Protein AF-A0A3A6PVW4-F1 (afdb_monomer_lite)

Foldseek 3Di:
DAQEDEAEDQPDPVCVVVVVVQVVVCVVVVHDYHYDYDDDDPPPPVVVVPDDPPD

pLDDT: mean 85.35, std 16.76, range [48.28, 98.31]

Sequence (55 aa):
MHDRILLPTDGSRGNSRAVEQAIGLAAQSDARLHVLFVVEDIPYAPEMMDGQVEA

Radius of gyration: 18.96 Å; chains: 1; bounding box: 46×24×44 Å

Secondary structure (DSSP, 8-state):
--SEEEEEE---GGGHHHHHHHHHHHHHHTPEEEEEE--------GGGSSS----

Structur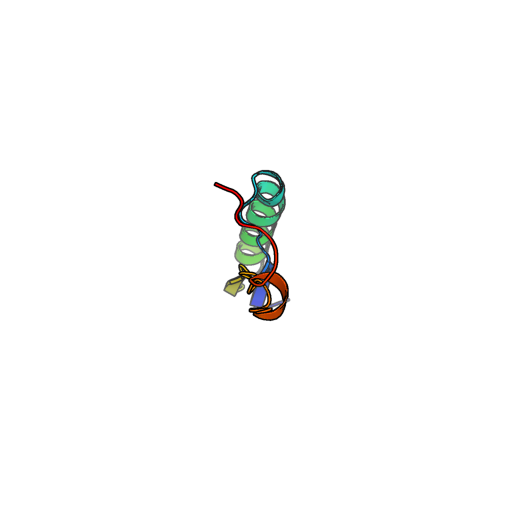e (mmCIF, N/CA/C/O backbone):
data_AF-A0A3A6PVW4-F1
#
_entry.id   AF-A0A3A6PVW4-F1
#
loop_
_atom_site.group_PDB
_atom_site.id
_atom_site.type_symbol
_atom_site.label_atom_id
_atom_site.label_alt_id
_atom_site.label_comp_id
_atom_site.label_asym_id
_atom_site.label_entity_id
_atom_site.label_seq_id
_atom_site.pdbx_PDB_ins_code
_atom_site.Cartn_x
_atom_site.Cartn_y
_atom_site.Cartn_z
_atom_site.occupancy
_atom_site.B_iso_or_equiv
_atom_site.auth_seq_id
_atom_site.auth_comp_id
_atom_site.auth_asym_id
_atom_site.auth_atom_id
_atom_site.pdbx_PDB_model_num
ATOM 1 N N . MET A 1 1 ? -16.343 11.384 2.253 1.00 66.56 1 MET A N 1
ATOM 2 C CA . MET A 1 1 ? -15.305 10.451 2.740 1.00 66.56 1 MET A CA 1
ATOM 3 C C . MET A 1 1 ? -15.072 9.428 1.634 1.00 66.56 1 MET A C 1
ATOM 5 O O . MET A 1 1 ? -16.000 9.210 0.865 1.00 66.56 1 MET A O 1
ATOM 9 N N . HIS A 1 2 ? -13.853 8.916 1.457 1.00 79.75 2 HIS A N 1
ATOM 10 C CA . HIS A 1 2 ? -13.559 7.932 0.410 1.00 79.75 2 HIS A CA 1
ATOM 11 C C . HIS A 1 2 ? -13.695 6.526 0.982 1.00 79.75 2 HIS A C 1
ATOM 13 O O . HIS A 1 2 ? -13.015 6.224 1.949 1.00 79.75 2 HIS A O 1
ATOM 19 N N . ASP A 1 3 ? -14.487 5.661 0.353 1.00 92.38 3 ASP A N 1
ATOM 20 C CA . ASP A 1 3 ? -14.640 4.267 0.807 1.00 92.38 3 ASP A CA 1
ATOM 21 C C . ASP A 1 3 ? -13.506 3.359 0.294 1.00 92.38 3 ASP A C 1
ATOM 23 O O . ASP A 1 3 ? -13.368 2.200 0.693 1.00 92.38 3 ASP A O 1
ATOM 27 N N . ARG A 1 4 ? -12.712 3.862 -0.662 1.00 97.44 4 ARG A N 1
ATOM 28 C CA . ARG A 1 4 ? -11.642 3.131 -1.350 1.00 97.44 4 ARG A CA 1
ATOM 29 C C . ARG A 1 4 ? -10.450 4.045 -1.598 1.00 97.44 4 ARG A C 1
ATOM 31 O O . ARG A 1 4 ? -10.611 5.134 -2.146 1.00 97.44 4 ARG A O 1
ATOM 38 N N . ILE A 1 5 ? -9.264 3.568 -1.246 1.00 97.31 5 ILE A N 1
ATOM 39 C CA . ILE A 1 5 ? -7.986 4.262 -1.431 1.00 97.31 5 ILE A CA 1
ATOM 40 C C . ILE A 1 5 ? -7.082 3.364 -2.275 1.00 97.31 5 ILE A C 1
ATOM 42 O O . ILE A 1 5 ? -6.999 2.166 -2.015 1.00 97.31 5 ILE A O 1
ATOM 46 N N . LEU A 1 6 ? -6.408 3.928 -3.278 1.00 97.75 6 LEU A N 1
ATOM 47 C CA . LEU A 1 6 ? -5.401 3.232 -4.080 1.00 97.75 6 LEU A CA 1
ATOM 48 C C . LEU A 1 6 ? -4.009 3.744 -3.702 1.00 97.75 6 LEU A C 1
ATOM 50 O O . LEU A 1 6 ? -3.744 4.941 -3.796 1.00 97.75 6 LEU A O 1
ATOM 54 N N . LEU A 1 7 ? -3.126 2.830 -3.311 1.00 97.69 7 LEU A N 1
ATOM 55 C CA . LEU A 1 7 ? -1.709 3.069 -3.079 1.00 97.69 7 LEU A CA 1
ATOM 56 C C . LEU A 1 7 ? -0.899 2.429 -4.215 1.00 97.69 7 LEU A C 1
ATOM 58 O O . LEU A 1 7 ? -0.737 1.205 -4.220 1.00 97.69 7 LEU A O 1
ATOM 62 N N . PRO A 1 8 ? -0.368 3.217 -5.162 1.00 97.06 8 PRO A N 1
ATOM 63 C CA . PRO A 1 8 ? 0.679 2.730 -6.042 1.00 97.06 8 PRO A CA 1
ATOM 64 C C . PRO A 1 8 ? 1.969 2.503 -5.241 1.00 97.06 8 PRO A C 1
ATOM 66 O O . PRO A 1 8 ? 2.304 3.265 -4.331 1.00 97.06 8 PRO A O 1
ATOM 69 N N . THR A 1 9 ? 2.698 1.444 -5.572 1.00 96.31 9 THR A N 1
ATOM 70 C CA . THR A 1 9 ? 4.011 1.155 -5.000 1.00 96.31 9 THR A CA 1
ATOM 71 C C . THR A 1 9 ? 4.959 0.645 -6.069 1.00 96.31 9 THR A C 1
ATOM 73 O O . THR A 1 9 ? 4.568 -0.134 -6.931 1.00 96.31 9 THR A O 1
ATOM 76 N N . ASP A 1 10 ? 6.208 1.082 -5.980 1.00 93.75 10 ASP A N 1
ATOM 77 C CA . ASP A 1 10 ? 7.362 0.570 -6.723 1.00 93.75 10 ASP A CA 1
ATOM 78 C C . ASP A 1 10 ? 8.232 -0.354 -5.843 1.00 93.75 10 ASP A C 1
ATOM 80 O O . ASP A 1 10 ? 9.318 -0.772 -6.237 1.00 93.75 10 ASP A O 1
ATOM 84 N N . GLY A 1 11 ? 7.779 -0.661 -4.619 1.00 92.81 11 GLY A N 1
ATOM 85 C CA . GLY A 1 11 ? 8.499 -1.494 -3.651 1.00 92.81 11 GLY A CA 1
ATOM 86 C C . GLY A 1 11 ? 9.765 -0.854 -3.070 1.00 92.81 11 GLY A C 1
ATOM 87 O O . GLY A 1 11 ? 10.453 -1.490 -2.267 1.00 92.81 11 GLY A O 1
ATOM 88 N N . SER A 1 12 ? 10.087 0.388 -3.438 1.00 95.44 12 SER A N 1
ATOM 89 C CA . SER A 1 12 ? 11.315 1.045 -3.007 1.00 95.44 12 SER A CA 1
ATOM 90 C C . SER A 1 12 ? 11.229 1.517 -1.553 1.00 95.44 12 SER A C 1
ATOM 92 O O . SER A 1 12 ? 10.161 1.802 -1.007 1.00 95.44 12 SER A O 1
ATOM 94 N N . ARG A 1 13 ? 12.392 1.688 -0.912 1.00 96.06 13 ARG A N 1
ATOM 95 C CA . ARG A 1 13 ? 12.478 2.301 0.427 1.00 96.06 13 ARG A CA 1
ATOM 96 C C . ARG A 1 13 ? 11.957 3.743 0.433 1.00 96.06 13 ARG A C 1
ATOM 98 O O . ARG A 1 13 ? 11.447 4.206 1.449 1.00 96.06 13 ARG A O 1
ATOM 105 N N . GLY A 1 14 ? 12.067 4.447 -0.696 1.00 95.50 14 GLY A N 1
ATOM 106 C CA . GLY A 1 14 ? 11.516 5.794 -0.852 1.00 95.50 14 GLY A CA 1
ATOM 107 C C . GLY A 1 14 ? 9.996 5.828 -0.675 1.00 95.50 14 GLY A C 1
ATOM 108 O O . GLY A 1 14 ? 9.460 6.825 -0.190 1.00 95.50 14 GLY A O 1
ATOM 109 N N . ASN A 1 15 ? 9.312 4.720 -0.972 1.00 95.81 15 ASN A N 1
ATOM 110 C CA . ASN A 1 15 ? 7.860 4.627 -0.895 1.00 95.81 15 ASN A CA 1
ATOM 111 C C . ASN A 1 15 ? 7.305 4.361 0.521 1.00 95.81 15 ASN A C 1
ATOM 113 O O . ASN A 1 15 ? 6.097 4.467 0.737 1.00 95.81 15 ASN A O 1
ATOM 117 N N . SER A 1 16 ? 8.147 4.070 1.524 1.00 95.88 16 SER A N 1
ATOM 118 C CA . SER A 1 16 ? 7.693 3.727 2.888 1.00 95.88 16 SER A CA 1
ATOM 119 C C . SER A 1 16 ? 6.768 4.779 3.514 1.00 95.88 16 SER A C 1
ATOM 121 O O . SER A 1 16 ? 5.758 4.432 4.120 1.00 95.88 16 SER A O 1
ATOM 123 N N . ARG A 1 17 ? 7.049 6.073 3.309 1.00 97.50 17 ARG A N 1
ATOM 124 C CA . ARG A 1 17 ? 6.211 7.155 3.858 1.00 97.50 17 ARG A CA 1
ATOM 125 C C . ARG A 1 17 ? 4.811 7.194 3.241 1.00 97.50 17 ARG A C 1
ATOM 127 O O . ARG A 1 17 ? 3.851 7.523 3.933 1.00 97.50 17 ARG A O 1
ATOM 134 N N . ALA A 1 18 ? 4.689 6.871 1.952 1.00 96.88 18 ALA A N 1
ATOM 135 C CA . ALA A 1 18 ? 3.394 6.811 1.279 1.00 96.88 18 ALA A CA 1
ATOM 136 C C . ALA A 1 18 ? 2.567 5.622 1.788 1.00 96.88 18 ALA A C 1
ATOM 138 O O . ALA A 1 18 ? 1.365 5.766 2.010 1.00 96.88 18 ALA A O 1
ATOM 139 N N . VAL A 1 19 ? 3.220 4.484 2.054 1.00 97.62 19 VAL A N 1
ATOM 140 C CA . VAL A 1 19 ? 2.593 3.308 2.676 1.00 97.62 19 VAL A CA 1
ATOM 141 C C . VAL A 1 19 ? 2.017 3.660 4.051 1.00 97.62 19 VAL A C 1
ATOM 143 O O . VAL A 1 19 ? 0.836 3.421 4.299 1.00 97.62 19 VAL A O 1
ATOM 146 N N . GLU A 1 20 ? 2.817 4.278 4.924 1.00 97.94 20 GLU A N 1
ATOM 147 C CA . GLU A 1 20 ? 2.382 4.682 6.270 1.00 97.94 20 GLU A CA 1
ATOM 148 C C . GLU A 1 20 ? 1.184 5.643 6.227 1.00 97.94 20 GLU A C 1
ATOM 150 O O . GLU A 1 20 ? 0.200 5.457 6.947 1.00 97.94 20 GLU A O 1
ATOM 155 N N . GLN A 1 21 ? 1.231 6.643 5.343 1.00 97.56 21 GLN A N 1
ATOM 156 C CA . GLN A 1 21 ? 0.128 7.585 5.151 1.00 97.56 21 GLN A CA 1
ATOM 157 C C . GLN A 1 21 ? -1.143 6.906 4.640 1.00 97.56 21 GLN A C 1
ATOM 159 O O . GLN A 1 21 ? -2.224 7.175 5.162 1.00 97.56 21 GLN A O 1
ATOM 164 N N . ALA A 1 22 ? -1.033 6.017 3.652 1.00 97.44 22 ALA A N 1
ATOM 165 C CA . ALA A 1 22 ? -2.190 5.335 3.084 1.00 97.44 22 ALA A CA 1
ATOM 166 C C . ALA A 1 22 ? -2.885 4.429 4.112 1.00 97.44 22 ALA A C 1
ATOM 168 O O . ALA A 1 22 ? -4.115 4.414 4.175 1.00 97.44 22 ALA A O 1
ATOM 169 N N . ILE A 1 23 ? -2.113 3.739 4.959 1.00 97.88 23 ILE A N 1
ATOM 170 C CA . ILE A 1 23 ? -2.643 2.945 6.079 1.00 97.88 23 ILE A CA 1
ATOM 171 C C . ILE A 1 23 ? -3.372 3.850 7.076 1.00 97.88 23 ILE A C 1
ATOM 173 O O . ILE A 1 23 ? -4.515 3.571 7.441 1.00 97.88 23 ILE A O 1
ATOM 177 N N . GLY A 1 24 ? -2.739 4.951 7.492 1.00 97.81 24 GLY A N 1
ATOM 178 C CA . GLY A 1 24 ? -3.339 5.893 8.436 1.00 97.81 24 GLY A CA 1
ATOM 179 C C . GLY A 1 24 ? -4.625 6.524 7.902 1.00 97.81 24 GLY A C 1
ATOM 180 O O . GLY A 1 24 ? -5.592 6.685 8.645 1.00 97.81 24 GLY A O 1
ATOM 181 N N . LEU A 1 25 ? -4.666 6.862 6.613 1.00 96.56 25 LEU A N 1
ATOM 182 C CA . LEU A 1 25 ? -5.853 7.427 5.980 1.00 96.56 25 LEU A CA 1
ATOM 183 C C . LEU A 1 25 ? -6.984 6.397 5.898 1.00 96.56 25 LEU A C 1
ATOM 185 O O .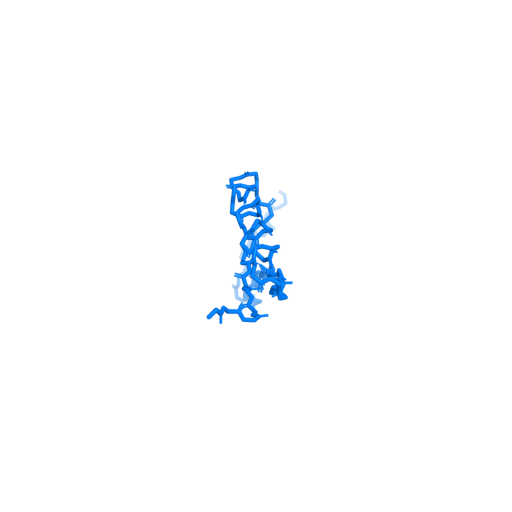 LEU A 1 25 ? -8.118 6.720 6.247 1.00 96.56 25 LEU A O 1
ATOM 189 N N . ALA A 1 26 ? -6.674 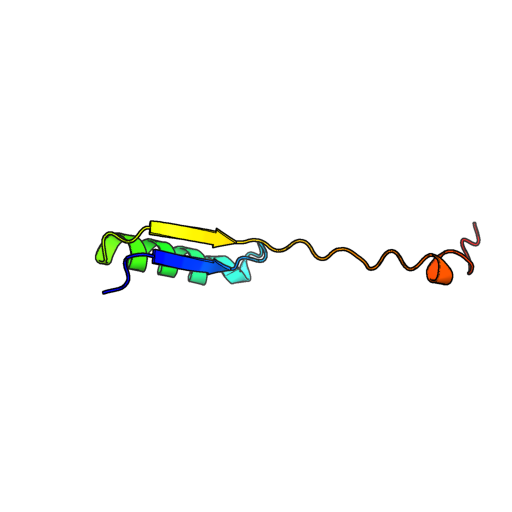5.161 5.499 1.00 97.94 26 ALA A N 1
ATOM 190 C CA . ALA A 1 26 ? -7.648 4.077 5.427 1.00 97.94 26 ALA A CA 1
ATOM 191 C C . ALA A 1 26 ? -8.268 3.769 6.795 1.00 97.94 26 ALA A C 1
ATOM 193 O O . ALA A 1 26 ? -9.488 3.694 6.907 1.00 97.94 26 ALA A O 1
ATOM 194 N N . ALA A 1 27 ? -7.449 3.700 7.849 1.00 97.25 27 ALA A N 1
ATOM 195 C CA . ALA A 1 27 ? -7.923 3.456 9.210 1.00 97.25 27 ALA A CA 1
ATOM 196 C C . ALA A 1 27 ? -8.839 4.577 9.734 1.00 97.25 27 ALA A C 1
ATOM 198 O O . ALA A 1 27 ? -9.857 4.301 10.359 1.00 97.25 27 ALA A O 1
ATOM 199 N N . GLN A 1 28 ? -8.509 5.844 9.459 1.00 96.81 28 GLN A N 1
ATOM 200 C CA . GLN A 1 28 ? -9.321 6.992 9.890 1.00 96.81 28 GLN A CA 1
ATOM 201 C C . GLN A 1 28 ? -10.667 7.099 9.163 1.00 96.81 28 GLN A C 1
ATOM 203 O O . GLN A 1 28 ? -11.582 7.749 9.664 1.00 96.81 28 GLN A O 1
ATOM 208 N N . SER A 1 29 ? -10.769 6.516 7.968 1.00 94.44 29 SER A N 1
ATOM 209 C CA . SER A 1 29 ? -11.943 6.629 7.098 1.00 94.44 29 SER A CA 1
ATOM 210 C C . SER A 1 29 ? -12.731 5.330 6.942 1.00 94.44 29 SER A C 1
ATOM 212 O O . SER A 1 29 ? -13.680 5.310 6.168 1.00 94.44 29 SER A O 1
ATOM 214 N N . ASP A 1 30 ? -12.345 4.268 7.658 1.00 96.50 30 ASP A N 1
ATOM 215 C CA . ASP A 1 30 ? -12.876 2.908 7.477 1.00 96.50 30 ASP A CA 1
ATOM 216 C C . ASP A 1 30 ? -12.882 2.468 5.997 1.00 96.50 30 ASP A C 1
ATOM 218 O O . ASP A 1 30 ? -13.793 1.812 5.493 1.00 96.50 30 ASP A O 1
ATOM 222 N N . ALA A 1 31 ? -11.853 2.892 5.259 1.00 97.94 31 ALA A N 1
ATOM 223 C CA . ALA A 1 31 ? -11.771 2.710 3.820 1.00 97.94 31 ALA A CA 1
ATOM 224 C C . ALA A 1 31 ? -10.984 1.453 3.456 1.00 97.94 31 ALA A C 1
ATOM 226 O O . ALA A 1 31 ? -9.969 1.108 4.069 1.00 97.94 31 ALA A O 1
ATOM 227 N N . ARG A 1 32 ? -11.380 0.806 2.358 1.00 98.19 32 ARG A N 1
ATOM 228 C CA . ARG A 1 32 ? -10.601 -0.292 1.785 1.00 98.19 32 ARG A CA 1
ATOM 229 C C . ARG A 1 32 ? -9.350 0.252 1.096 1.00 98.19 32 ARG A C 1
ATOM 231 O O . ARG A 1 32 ? -9.449 1.028 0.145 1.00 98.19 32 ARG A O 1
ATOM 238 N N . LEU A 1 33 ? -8.179 -0.218 1.520 1.00 98.12 33 LEU A N 1
ATOM 239 C CA . LEU A 1 33 ? -6.910 0.088 0.864 1.00 98.12 33 LEU A CA 1
ATOM 240 C C . LEU A 1 33 ? -6.590 -0.949 -0.222 1.00 98.12 33 LEU A C 1
ATOM 242 O O . LEU A 1 33 ? -6.545 -2.152 0.036 1.00 98.12 33 LEU A O 1
ATOM 246 N N . HIS A 1 34 ? -6.345 -0.475 -1.438 1.00 98.31 34 HIS A N 1
ATOM 247 C CA . HIS A 1 34 ? -5.881 -1.258 -2.576 1.00 98.31 34 HIS A CA 1
ATOM 248 C C . HIS A 1 34 ? -4.421 -0.915 -2.850 1.00 98.31 34 HIS A C 1
ATOM 250 O O . HIS A 1 34 ? -4.106 0.243 -3.100 1.00 98.31 34 HIS A O 1
ATOM 256 N N . VAL A 1 35 ? -3.535 -1.907 -2.830 1.00 97.62 35 VAL A N 1
ATOM 257 C CA . VAL A 1 35 ? -2.119 -1.713 -3.165 1.00 97.62 35 VAL A CA 1
ATOM 258 C C . VAL A 1 35 ? -1.882 -2.198 -4.590 1.00 97.62 35 VAL A C 1
ATOM 260 O O . VAL A 1 35 ? -2.296 -3.305 -4.933 1.00 97.62 35 VAL A O 1
ATOM 263 N N . LEU A 1 36 ? -1.239 -1.370 -5.412 1.00 97.25 36 LEU A N 1
ATOM 264 C CA . LEU A 1 36 ? -0.948 -1.665 -6.812 1.00 97.25 36 LEU A CA 1
ATOM 265 C C . LEU A 1 36 ? 0.550 -1.540 -7.074 1.00 97.25 36 LEU A C 1
ATOM 267 O O . LEU A 1 36 ? 1.123 -0.469 -6.905 1.00 97.25 36 LEU A O 1
ATOM 271 N N . PHE A 1 37 ? 1.156 -2.629 -7.530 1.00 95.25 37 PHE A N 1
ATOM 272 C CA . PHE A 1 37 ? 2.492 -2.640 -8.110 1.00 95.25 37 PHE A CA 1
ATOM 273 C C . PHE A 1 37 ? 2.352 -2.944 -9.600 1.00 95.25 37 PHE A C 1
ATOM 275 O O . PHE A 1 37 ? 1.627 -3.871 -9.968 1.00 95.25 37 PHE A O 1
ATOM 282 N N . VAL A 1 38 ? 3.015 -2.160 -10.446 1.00 93.88 38 VAL A N 1
ATOM 283 C CA . VAL A 1 38 ? 3.008 -2.358 -11.898 1.00 93.88 38 VAL A CA 1
ATOM 284 C C . VAL A 1 38 ? 4.348 -2.956 -12.293 1.00 93.88 38 VAL A C 1
ATOM 286 O O . VAL A 1 38 ? 5.392 -2.376 -12.017 1.00 93.88 38 VAL A O 1
ATOM 289 N N . VAL A 1 39 ? 4.307 -4.123 -12.928 1.00 90.62 39 VAL A N 1
ATOM 290 C CA . VAL A 1 39 ? 5.470 -4.688 -13.613 1.00 90.62 39 VAL A CA 1
ATOM 291 C C . VAL A 1 39 ? 5.473 -4.096 -15.016 1.00 90.62 39 VAL A C 1
ATOM 293 O O . VAL A 1 39 ? 4.475 -4.217 -15.727 1.00 90.62 39 VAL A O 1
ATOM 296 N N . GLU A 1 40 ? 6.561 -3.437 -15.403 1.00 82.62 40 GLU A N 1
ATOM 297 C CA . GLU A 1 40 ? 6.765 -3.072 -16.802 1.00 82.62 40 GLU A CA 1
ATOM 298 C C . GLU A 1 40 ? 7.073 -4.348 -17.589 1.00 82.62 40 GLU A C 1
ATOM 300 O O . GLU A 1 40 ? 8.047 -5.043 -17.293 1.00 82.62 40 GLU A O 1
ATOM 305 N N . ASP A 1 41 ? 6.249 -4.666 -18.589 1.00 74.44 41 ASP A N 1
ATOM 306 C CA . ASP A 1 41 ? 6.691 -5.571 -19.643 1.00 74.44 41 ASP A CA 1
ATOM 307 C C . ASP A 1 41 ? 7.780 -4.827 -20.412 1.00 74.44 41 ASP A C 1
ATOM 309 O O . ASP A 1 41 ? 7.520 -3.799 -21.045 1.00 74.44 41 ASP A O 1
ATOM 313 N N . ILE A 1 42 ? 9.013 -5.336 -20.348 1.00 69.81 4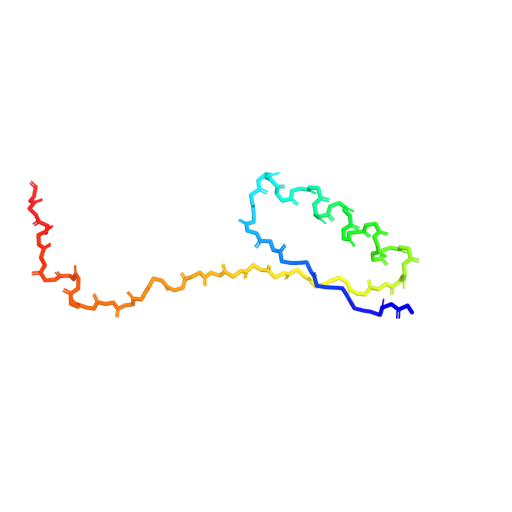2 ILE A N 1
ATOM 314 C CA . ILE A 1 42 ? 10.037 -4.952 -21.317 1.00 69.81 42 ILE A CA 1
ATOM 315 C C . ILE A 1 42 ? 9.396 -5.253 -22.673 1.00 69.81 42 ILE A C 1
ATOM 317 O O . ILE A 1 42 ? 8.987 -6.403 -22.871 1.00 69.81 42 ILE A O 1
ATOM 321 N N . PRO A 1 43 ? 9.236 -4.272 -23.583 1.00 63.03 43 PRO A N 1
ATOM 322 C CA . PRO A 1 43 ? 8.648 -4.562 -24.875 1.00 63.03 43 PRO A CA 1
ATOM 323 C C . PRO A 1 43 ? 9.442 -5.719 -25.465 1.00 63.03 43 PRO A C 1
ATOM 325 O O . PRO A 1 43 ? 10.665 -5.633 -25.593 1.00 63.03 43 PRO A O 1
ATOM 328 N N . TYR A 1 44 ? 8.751 -6.823 -25.755 1.00 57.78 44 TYR A N 1
ATOM 329 C CA . TYR A 1 44 ? 9.316 -7.910 -26.532 1.00 57.78 44 TYR A CA 1
ATOM 330 C C . TYR A 1 44 ? 9.592 -7.311 -27.911 1.00 57.78 44 TYR A C 1
ATOM 332 O O . TYR A 1 44 ? 8.720 -7.265 -28.775 1.00 57.78 44 TYR A O 1
ATOM 340 N N . ALA A 1 45 ? 10.775 -6.722 -28.052 1.00 61.84 45 ALA A N 1
ATOM 341 C CA . ALA A 1 45 ? 11.294 -6.132 -29.264 1.00 61.84 45 ALA A CA 1
ATOM 342 C C . ALA A 1 45 ? 12.249 -7.175 -29.846 1.00 61.84 45 ALA A C 1
ATOM 344 O O . ALA A 1 45 ? 13.446 -7.123 -29.558 1.00 61.84 45 ALA A O 1
ATOM 345 N N . PRO A 1 46 ? 11.750 -8.158 -30.621 1.00 57.41 46 PRO A N 1
ATOM 346 C CA . PRO A 1 46 ? 12.613 -9.154 -31.253 1.00 57.41 46 PRO A CA 1
ATOM 347 C C . PRO A 1 46 ? 13.692 -8.494 -32.129 1.00 57.41 46 PRO A C 1
ATOM 349 O O . PRO A 1 46 ? 14.778 -9.038 -32.274 1.00 57.41 46 PRO A O 1
ATOM 352 N N . GLU A 1 47 ? 13.446 -7.274 -32.616 1.00 60.50 47 GLU A N 1
ATOM 353 C CA . GLU A 1 47 ? 14.401 -6.446 -33.366 1.00 60.50 47 GLU A CA 1
ATOM 354 C C . GLU A 1 47 ? 15.648 -6.034 -32.553 1.00 60.50 47 GLU A C 1
ATOM 356 O O . GLU A 1 47 ? 16.683 -5.731 -33.138 1.00 60.50 47 GLU A O 1
ATOM 361 N N . MET A 1 48 ? 15.588 -6.057 -31.214 1.00 57.25 48 MET A N 1
ATOM 362 C CA . MET A 1 48 ? 16.727 -5.765 -30.326 1.00 57.25 48 MET A CA 1
ATOM 363 C C . MET A 1 48 ? 17.542 -7.021 -29.962 1.00 57.25 48 MET A C 1
ATOM 365 O O . MET A 1 48 ? 18.568 -6.905 -29.296 1.00 57.25 48 MET A O 1
ATOM 369 N N . MET A 1 49 ? 17.105 -8.219 -30.378 1.00 57.88 49 MET A N 1
ATOM 370 C CA . MET A 1 49 ? 17.828 -9.485 -30.167 1.00 57.88 49 MET A CA 1
ATOM 371 C C . MET A 1 49 ? 18.727 -9.878 -31.354 1.00 57.88 49 MET A C 1
ATOM 373 O O . MET A 1 49 ? 19.491 -10.832 -31.230 1.00 57.88 49 MET A O 1
ATOM 377 N N . ASP A 1 50 ? 18.709 -9.116 -32.454 1.00 61.41 50 ASP A N 1
ATOM 378 C CA . ASP A 1 50 ? 19.505 -9.374 -33.668 1.00 61.41 50 ASP A CA 1
ATOM 379 C C . ASP A 1 50 ? 20.847 -8.606 -33.724 1.00 61.41 50 ASP A C 1
ATOM 381 O O . ASP A 1 50 ? 21.462 -8.474 -34.783 1.00 61.41 50 ASP A O 1
ATOM 385 N N . GLY A 1 51 ? 21.359 -8.110 -32.591 1.00 61.19 51 GLY A N 1
ATOM 386 C CA . GLY A 1 51 ? 22.584 -7.305 -32.576 1.00 61.19 51 GLY A CA 1
ATOM 387 C C . GLY A 1 51 ? 23.434 -7.450 -31.319 1.00 61.19 51 GLY A C 1
ATOM 38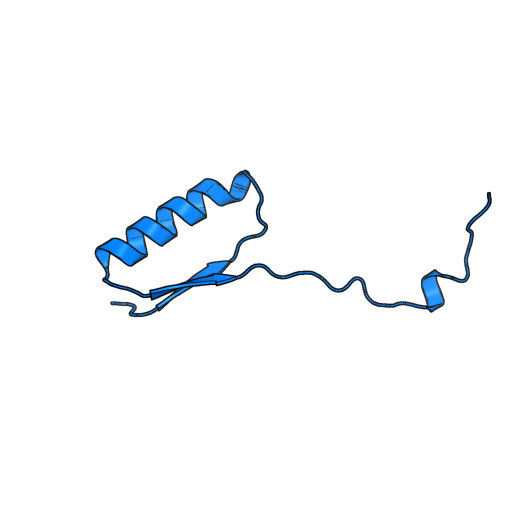8 O O . GLY A 1 51 ? 23.304 -6.658 -30.396 1.00 61.19 51 GLY A O 1
ATOM 389 N N . GLN A 1 52 ? 24.376 -8.397 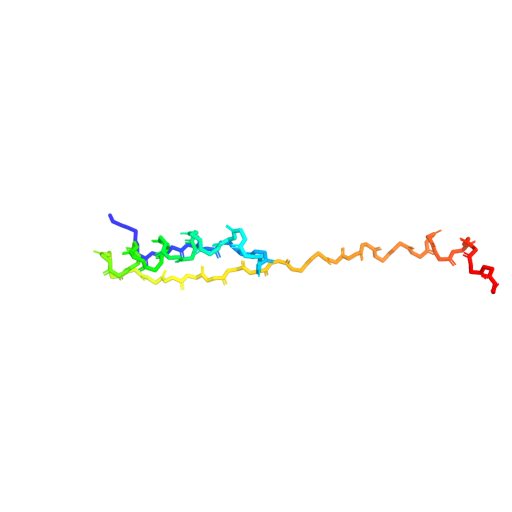-31.371 1.00 57.09 52 GLN A N 1
ATOM 390 C CA . GLN A 1 52 ? 25.566 -8.539 -30.514 1.00 57.09 52 GLN A CA 1
ATOM 391 C C . GLN A 1 52 ? 25.350 -9.056 -29.081 1.00 57.09 52 GLN A C 1
ATOM 393 O O . GLN A 1 52 ? 25.443 -8.325 -28.098 1.00 57.09 52 GLN A O 1
ATOM 398 N N . VAL A 1 53 ? 25.251 -10.382 -28.969 1.00 58.50 53 VAL A N 1
ATOM 399 C CA . VAL A 1 53 ? 25.977 -11.105 -27.915 1.00 58.50 53 VAL A CA 1
ATOM 400 C C . VAL A 1 53 ? 27.317 -11.524 -28.526 1.00 58.50 53 VAL A C 1
ATOM 402 O O . VAL A 1 53 ? 27.430 -12.592 -29.121 1.00 58.50 53 VAL A O 1
ATOM 405 N N . GLU A 1 54 ? 28.311 -10.638 -28.466 1.00 48.28 54 GLU A N 1
ATOM 406 C CA . GLU A 1 54 ? 29.712 -11.063 -28.569 1.00 48.28 54 GLU A CA 1
ATOM 407 C C . GLU A 1 54 ? 30.084 -11.707 -27.224 1.00 48.28 54 GLU A C 1
ATOM 409 O O . GLU A 1 54 ? 29.729 -11.180 -26.166 1.00 48.28 54 GLU A O 1
ATOM 414 N N . ALA A 1 55 ? 30.696 -12.890 -27.305 1.00 50.53 55 ALA A N 1
ATOM 415 C CA . ALA A 1 55 ? 30.988 -13.802 -26.199 1.00 50.53 55 ALA A CA 1
ATOM 416 C C . ALA A 1 55 ? 32.014 -13.269 -25.185 1.00 50.53 55 ALA A C 1
ATOM 418 O O . ALA A 1 55 ? 32.909 -12.490 -25.583 1.00 50.53 55 ALA A O 1
#

Organism: NCBI:txid268735

InterPro domains:
  IPR006016 UspA [PF00582] (1-48)
  IPR014729 Rossmann-like alpha/beta/alpha sandwich fold [G3DSA:3.40.50.620] (1-55)